Protein AF-A0A396ELJ2-F1 (afdb_monomer_lite)

Organism: Phocaeicola vulgatus (NCBI:txid821)

Radius of gyration: 18.96 Å; chains: 1; bounding box: 33×51×46 Å

pLDDT: mean 81.71, std 17.36, range [40.66, 96.88]

Foldseek 3Di:
DDPPPPPPPLPPPDPPPDDPVRVVVLCVQQVDWDKPDKDADPLRKIKIWIWHADPSQKIKIWIWIQGSVRDIDIDIDMDGDWDADPVNPDIDD

Structure (mmCIF, N/CA/C/O backbone):
data_AF-A0A396ELJ2-F1
#
_entry.id   AF-A0A396ELJ2-F1
#
loop_
_atom_site.group_PDB
_atom_site.id
_atom_site.type_symbol
_atom_site.label_atom_id
_atom_site.label_alt_id
_atom_site.label_comp_id
_atom_site.label_asym_id
_atom_site.label_entity_id
_atom_site.label_seq_id
_atom_site.pdbx_PDB_ins_code
_atom_site.Cartn_x
_atom_site.Cartn_y
_atom_site.Cartn_z
_atom_site.occupancy
_atom_site.B_iso_or_equiv
_atom_site.auth_seq_id
_atom_site.auth_comp_id
_atom_site.auth_asym_id
_atom_site.auth_atom_id
_atom_site.pdbx_PDB_model_num
ATOM 1 N N . MET A 1 1 ? -15.843 -37.247 -21.439 1.00 40.66 1 MET A N 1
ATOM 2 C CA . MET A 1 1 ? -15.896 -35.927 -20.779 1.00 40.66 1 MET A CA 1
ATOM 3 C C . MET A 1 1 ? -14.460 -35.473 -20.582 1.00 40.66 1 MET A C 1
ATOM 5 O O . MET A 1 1 ? -13.795 -35.971 -19.688 1.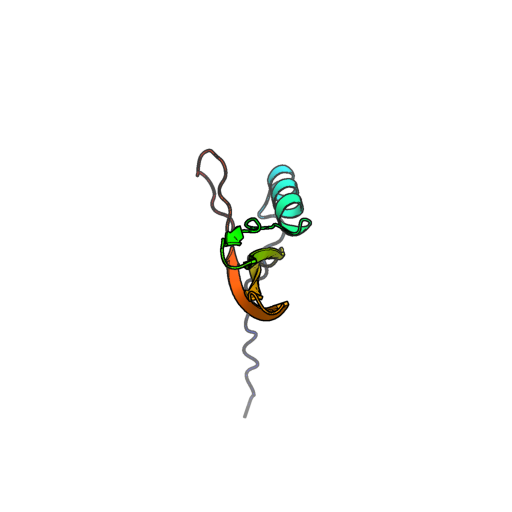00 40.66 1 MET A O 1
ATOM 9 N N . ILE A 1 2 ? -13.933 -34.667 -21.503 1.00 42.03 2 ILE A N 1
ATOM 10 C CA . ILE A 1 2 ? -12.560 -34.157 -21.414 1.00 42.03 2 ILE A CA 1
ATOM 11 C C . ILE A 1 2 ? -12.646 -32.873 -20.591 1.00 42.03 2 ILE A C 1
ATOM 13 O O . ILE A 1 2 ? -13.276 -31.911 -21.021 1.00 42.03 2 ILE A O 1
ATOM 17 N N . VAL A 1 3 ? -12.098 -32.899 -19.376 1.00 47.66 3 VAL A N 1
ATOM 18 C CA . VAL A 1 3 ? -11.992 -31.717 -18.515 1.00 47.66 3 VAL A CA 1
ATOM 19 C C . VAL A 1 3 ? -10.950 -30.804 -19.149 1.00 47.66 3 VAL A C 1
ATOM 21 O O . VAL A 1 3 ? -9.749 -31.054 -19.063 1.00 47.66 3 VAL A O 1
ATOM 24 N N . GLN A 1 4 ? -11.418 -29.780 -19.855 1.00 46.16 4 GLN A N 1
ATOM 25 C CA . GLN A 1 4 ? -10.569 -28.736 -20.401 1.00 46.16 4 GLN A CA 1
ATOM 26 C C . GLN A 1 4 ? -10.116 -27.859 -19.232 1.00 46.16 4 GLN A C 1
ATOM 28 O O . GLN A 1 4 ? -10.870 -27.032 -18.724 1.00 46.16 4 GLN A O 1
ATOM 33 N N . MET A 1 5 ? -8.897 -28.113 -18.756 1.00 48.97 5 MET A N 1
ATOM 34 C CA . MET A 1 5 ? -8.185 -27.264 -17.806 1.00 48.97 5 MET A CA 1
ATOM 35 C C . MET A 1 5 ? -7.925 -25.929 -18.512 1.00 48.97 5 MET A C 1
ATOM 37 O O . MET A 1 5 ? -6.958 -25.774 -19.257 1.00 48.97 5 MET A O 1
ATOM 41 N N . VAL A 1 6 ? -8.853 -24.985 -18.362 1.00 54.62 6 VAL A N 1
ATOM 42 C CA . VAL A 1 6 ? -8.645 -23.599 -18.773 1.00 54.62 6 VAL A CA 1
ATOM 43 C C . VAL A 1 6 ? -7.620 -23.044 -17.795 1.00 54.62 6 VAL A C 1
ATOM 45 O O . VAL A 1 6 ? -7.952 -22.665 -16.675 1.00 54.62 6 VAL A O 1
ATOM 48 N N . LEU A 1 7 ? -6.351 -23.087 -18.200 1.00 49.50 7 LEU A N 1
ATOM 49 C CA . LEU A 1 7 ? -5.287 -22.310 -17.589 1.00 49.50 7 LEU A CA 1
ATOM 50 C C . LEU A 1 7 ? -5.744 -20.852 -17.650 1.00 49.50 7 LEU A C 1
ATOM 52 O O . LEU A 1 7 ? -5.675 -20.217 -18.700 1.00 49.50 7 LEU A O 1
ATOM 56 N N . LEU A 1 8 ? -6.263 -20.346 -16.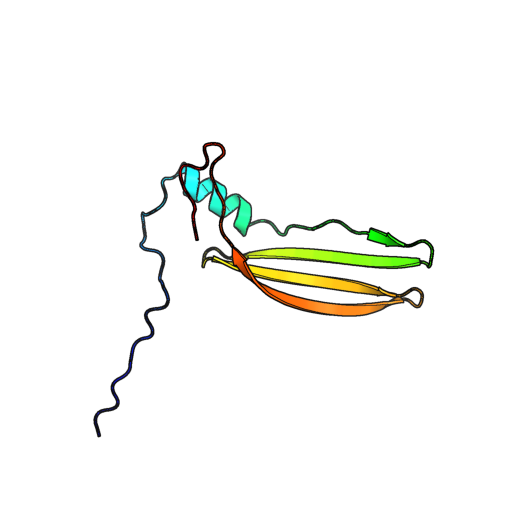532 1.00 47.50 8 LEU A N 1
ATOM 57 C CA . LEU A 1 8 ? -6.295 -18.921 -16.262 1.00 47.50 8 LEU A CA 1
ATOM 58 C C . LEU A 1 8 ? -4.832 -18.497 -16.307 1.00 47.50 8 LEU A C 1
ATOM 60 O O . LEU A 1 8 ? -4.094 -18.669 -15.337 1.00 47.50 8 LEU A O 1
ATOM 64 N N . SER A 1 9 ? -4.384 -18.035 -17.471 1.00 48.97 9 SER A N 1
ATOM 65 C CA . SER A 1 9 ? -3.172 -17.252 -17.585 1.00 48.97 9 SER A CA 1
ATOM 66 C C . SER A 1 9 ? -3.424 -16.005 -16.748 1.00 48.97 9 SER A C 1
ATOM 68 O O . SER A 1 9 ? -3.909 -14.992 -17.253 1.00 48.97 9 SER A O 1
ATOM 70 N N . ASN A 1 10 ? -3.153 -16.106 -15.443 1.00 43.31 10 ASN A N 1
ATOM 71 C CA . ASN A 1 10 ? -2.788 -14.955 -14.640 1.00 43.31 10 ASN A CA 1
ATOM 72 C C . ASN A 1 10 ? -1.813 -14.175 -15.510 1.00 43.31 10 ASN A C 1
ATOM 74 O O . ASN A 1 10 ? -0.936 -14.788 -16.126 1.00 43.31 10 ASN A O 1
ATOM 78 N N . CYS A 1 11 ? -2.055 -12.879 -15.662 1.00 53.75 11 CYS A N 1
ATOM 79 C CA . CYS A 1 11 ? -1.202 -11.976 -16.409 1.00 53.75 11 CYS A CA 1
ATOM 80 C C . CYS A 1 11 ? 0.185 -12.009 -15.753 1.00 53.75 11 CYS A C 1
ATOM 82 O O . CYS A 1 11 ? 0.485 -11.210 -14.879 1.00 53.75 11 CYS A O 1
ATOM 84 N N . VAL A 1 12 ? 0.984 -13.021 -16.091 1.00 50.88 12 VAL A N 1
ATOM 85 C CA . VAL A 1 12 ? 2.385 -13.111 -15.726 1.00 50.88 12 VAL A CA 1
ATOM 86 C C . VAL A 1 12 ? 3.006 -11.980 -16.508 1.00 50.88 12 VAL A C 1
ATOM 88 O O . VAL A 1 12 ? 2.985 -12.002 -17.743 1.00 50.88 12 VAL A O 1
ATOM 91 N N . GLU A 1 13 ? 3.471 -10.963 -15.789 1.00 54.81 13 GLU A N 1
ATOM 92 C CA . GLU A 1 13 ? 4.253 -9.900 -16.390 1.00 54.81 13 GLU A CA 1
ATOM 93 C C . GLU A 1 13 ? 5.335 -10.535 -17.260 1.00 54.81 13 GLU A C 1
ATOM 95 O O . GLU A 1 13 ? 6.071 -11.442 -16.854 1.00 54.81 13 GLU A O 1
ATOM 100 N N . LYS A 1 14 ? 5.374 -10.114 -18.521 1.00 54.34 14 LYS A N 1
ATOM 101 C CA . LYS A 1 14 ? 6.370 -10.602 -19.459 1.00 54.34 14 LYS A CA 1
ATOM 102 C C . LYS A 1 14 ? 7.731 -10.133 -18.950 1.00 54.34 14 LYS A C 1
ATOM 104 O O . LYS A 1 14 ? 7.965 -8.931 -18.867 1.00 54.34 14 LYS A O 1
ATOM 109 N N . GLN A 1 15 ? 8.622 -11.069 -18.627 1.00 55.34 15 GLN A N 1
ATOM 110 C CA . GLN A 1 15 ? 9.984 -10.728 -18.211 1.00 55.34 15 GLN A CA 1
ATOM 111 C C . GLN A 1 15 ? 10.656 -9.829 -19.264 1.00 55.34 15 GLN A C 1
ATOM 113 O O . GLN A 1 15 ? 10.591 -10.121 -20.462 1.00 55.34 15 GLN A O 1
ATOM 118 N N . GLY A 1 16 ? 11.283 -8.740 -18.808 1.00 62.50 16 GLY A N 1
ATOM 119 C CA . GLY A 1 16 ? 11.985 -7.774 -19.659 1.00 62.50 16 GLY A CA 1
ATOM 120 C C . GLY A 1 16 ? 11.121 -6.649 -20.243 1.00 62.50 16 GLY A C 1
ATOM 121 O O . GLY A 1 16 ? 11.509 -6.071 -21.255 1.00 62.50 16 GLY A O 1
ATOM 122 N N . TYR A 1 17 ? 9.948 -6.360 -19.664 1.00 68.69 17 TYR A N 1
ATOM 123 C CA . TYR A 1 17 ? 9.160 -5.169 -20.019 1.00 68.69 17 TYR A CA 1
ATOM 124 C C . TYR A 1 17 ? 9.798 -3.871 -19.501 1.00 68.69 17 TYR A C 1
ATOM 126 O O . TYR A 1 17 ? 9.744 -2.849 -20.181 1.00 68.69 17 TYR A O 1
ATOM 134 N N . TYR A 1 18 ? 10.422 -3.939 -18.325 1.00 76.00 18 TYR A N 1
ATOM 135 C CA . TYR A 1 18 ? 11.033 -2.809 -17.642 1.00 76.00 18 TYR A CA 1
ATOM 136 C C . TYR A 1 18 ? 12.541 -2.740 -17.916 1.00 76.00 18 TYR A C 1
ATOM 138 O O . TYR A 1 18 ? 13.219 -3.767 -18.002 1.00 76.00 18 TYR A O 1
ATOM 146 N N . ASN A 1 19 ? 13.081 -1.530 -18.052 1.00 83.31 19 ASN A N 1
ATOM 147 C CA . ASN A 1 19 ? 14.524 -1.297 -18.032 1.00 83.31 19 ASN A CA 1
ATOM 148 C C . ASN A 1 19 ? 15.073 -1.292 -16.593 1.00 83.31 19 ASN A C 1
ATOM 150 O O . ASN A 1 19 ? 14.322 -1.158 -15.630 1.00 83.31 19 ASN A O 1
ATOM 154 N N . ASP A 1 20 ? 16.395 -1.376 -16.439 1.00 84.81 20 ASP A N 1
ATOM 155 C CA . ASP A 1 20 ? 17.055 -1.475 -15.125 1.00 84.81 20 ASP A CA 1
ATOM 156 C C . ASP A 1 20 ? 16.688 -0.334 -14.155 1.00 84.81 20 ASP A C 1
ATOM 158 O O . ASP A 1 20 ? 16.619 -0.526 -12.937 1.00 84.81 20 ASP A O 1
ATOM 162 N N . GLY A 1 21 ? 16.438 0.869 -14.682 1.00 83.81 21 GLY A N 1
ATOM 163 C CA . GLY A 1 21 ? 16.002 2.014 -13.887 1.00 83.81 21 GLY A CA 1
ATOM 164 C C . GLY A 1 21 ? 14.568 1.861 -13.381 1.00 83.81 21 GLY A C 1
ATOM 165 O O . GLY A 1 21 ? 14.280 2.184 -12.230 1.00 83.81 21 GLY A O 1
ATOM 166 N N . GLU A 1 22 ? 13.677 1.335 -14.218 1.00 80.94 22 GLU A N 1
ATOM 167 C CA . GLU A 1 22 ? 12.279 1.061 -13.872 1.00 80.94 22 GLU A CA 1
ATOM 168 C C . GLU A 1 22 ? 12.171 -0.084 -12.858 1.00 80.94 22 GLU A C 1
ATOM 170 O O . GLU A 1 22 ? 11.480 0.064 -11.852 1.00 80.94 22 GLU A O 1
ATOM 175 N N . GLU A 1 23 ? 12.931 -1.165 -13.047 1.00 85.06 23 GLU A N 1
ATOM 176 C CA . GLU A 1 23 ? 13.032 -2.278 -12.089 1.00 85.06 23 GLU A CA 1
ATOM 177 C C . GLU A 1 23 ? 13.507 -1.802 -10.709 1.00 85.06 23 GLU A C 1
ATOM 179 O O . GLU A 1 23 ? 12.987 -2.222 -9.674 1.00 85.06 23 GLU A O 1
ATOM 184 N N . SER A 1 24 ? 14.455 -0.860 -10.680 1.00 87.50 24 SER A N 1
ATOM 185 C CA . SER A 1 24 ? 14.952 -0.264 -9.435 1.00 87.50 24 SER A CA 1
ATOM 186 C C . SER A 1 24 ? 13.881 0.559 -8.708 1.00 87.50 24 SER A C 1
ATOM 188 O O . SER A 1 24 ? 13.805 0.531 -7.479 1.00 87.50 24 SER A O 1
ATOM 190 N N . ILE A 1 25 ? 13.029 1.280 -9.446 1.00 85.06 25 ILE A N 1
ATOM 191 C CA . ILE A 1 25 ? 11.907 2.042 -8.874 1.00 85.06 25 ILE A CA 1
ATOM 192 C C . ILE A 1 25 ? 10.820 1.094 -8.360 1.00 85.06 25 ILE A C 1
ATOM 194 O O . ILE A 1 25 ? 10.318 1.291 -7.255 1.00 85.06 25 ILE A O 1
ATOM 198 N N . ILE A 1 26 ? 10.480 0.052 -9.122 1.00 86.44 26 ILE A N 1
ATOM 199 C CA . ILE A 1 26 ? 9.499 -0.963 -8.712 1.00 86.44 26 ILE A CA 1
ATOM 200 C C . ILE A 1 26 ? 9.958 -1.654 -7.432 1.00 86.44 26 ILE A C 1
ATOM 202 O O . ILE A 1 26 ? 9.176 -1.770 -6.490 1.00 86.44 26 ILE A O 1
ATOM 206 N N . ALA A 1 27 ? 11.228 -2.059 -7.363 1.00 88.69 27 ALA A N 1
ATOM 207 C CA . ALA A 1 27 ? 11.809 -2.630 -6.154 1.00 88.69 27 ALA A CA 1
ATOM 208 C C . ALA A 1 27 ? 11.696 -1.662 -4.969 1.00 88.69 27 ALA A C 1
ATOM 210 O O . ALA A 1 27 ? 11.207 -2.053 -3.917 1.00 88.69 27 ALA A O 1
ATOM 211 N N . LEU A 1 28 ? 12.033 -0.380 -5.155 1.00 90.38 28 LEU A N 1
ATOM 212 C CA . LEU A 1 28 ? 11.899 0.624 -4.096 1.00 90.38 28 LEU A CA 1
ATOM 213 C C . LEU A 1 28 ? 10.458 0.749 -3.577 1.00 90.38 28 LEU A C 1
ATOM 215 O O . LEU A 1 28 ? 10.249 0.898 -2.377 1.00 90.38 28 LEU A O 1
ATOM 219 N N . ILE A 1 29 ? 9.465 0.702 -4.466 1.00 90.12 29 ILE A N 1
ATOM 220 C CA . ILE A 1 29 ? 8.051 0.783 -4.081 1.00 90.12 29 ILE A CA 1
ATOM 221 C C . ILE A 1 29 ? 7.615 -0.482 -3.332 1.00 90.12 29 ILE A C 1
ATOM 223 O O . ILE A 1 29 ? 6.930 -0.365 -2.316 1.00 90.12 29 ILE A O 1
ATOM 227 N N . CYS A 1 30 ? 8.008 -1.664 -3.813 1.00 91.81 30 CYS A N 1
ATOM 228 C CA . CYS A 1 30 ? 7.522 -2.947 -3.298 1.00 91.81 30 CYS A CA 1
ATOM 229 C C . CYS A 1 30 ? 8.250 -3.432 -2.038 1.00 91.81 30 CYS A C 1
ATOM 231 O O . CYS A 1 30 ? 7.664 -4.122 -1.210 1.00 91.81 30 CYS A O 1
ATOM 233 N N . ASP A 1 31 ? 9.523 -3.071 -1.874 1.00 93.25 31 ASP A N 1
ATOM 234 C CA . ASP A 1 31 ? 10.350 -3.530 -0.754 1.00 93.25 31 ASP A CA 1
ATOM 235 C C . ASP A 1 31 ? 10.137 -2.675 0.515 1.00 93.25 31 ASP A C 1
ATOM 237 O O . ASP A 1 31 ? 10.710 -2.955 1.571 1.00 93.25 31 ASP A O 1
ATOM 241 N N . ILE A 1 32 ? 9.311 -1.625 0.427 1.00 92.25 32 ILE A N 1
ATOM 242 C CA . ILE A 1 32 ? 9.005 -0.692 1.513 1.00 92.25 32 ILE A CA 1
ATOM 243 C C . ILE A 1 32 ? 7.543 -0.839 1.940 1.00 92.25 32 ILE A C 1
ATOM 245 O O . ILE A 1 32 ? 6.625 -0.814 1.122 1.00 92.25 32 ILE A O 1
ATOM 249 N N . THR A 1 33 ? 7.316 -0.898 3.253 1.00 92.94 33 THR A N 1
ATOM 250 C CA . THR A 1 33 ? 5.986 -0.684 3.831 1.00 92.94 33 THR A CA 1
ATOM 251 C C . THR A 1 33 ? 5.722 0.810 3.960 1.00 92.94 33 THR A C 1
ATOM 253 O O . THR A 1 33 ? 6.473 1.540 4.610 1.00 92.94 33 THR A O 1
ATOM 256 N N . TRP A 1 34 ? 4.624 1.267 3.369 1.00 94.62 34 TRP A N 1
ATOM 257 C CA . TRP A 1 34 ? 4.234 2.671 3.359 1.00 94.62 34 TRP A CA 1
ATOM 258 C C . TRP A 1 34 ? 3.160 2.931 4.413 1.00 94.62 34 TRP A C 1
ATOM 260 O O . TRP A 1 34 ? 2.256 2.124 4.606 1.00 94.62 34 TRP A O 1
ATOM 270 N N . THR A 1 35 ? 3.217 4.083 5.075 1.00 93.50 35 THR A N 1
ATOM 271 C CA . THR A 1 35 ? 2.133 4.556 5.948 1.00 93.50 35 THR A CA 1
ATOM 272 C C . THR A 1 35 ? 1.457 5.758 5.300 1.00 93.50 35 THR A C 1
ATOM 274 O O . THR A 1 35 ? 2.123 6.676 4.821 1.00 93.50 35 THR A O 1
ATOM 277 N N . GLY A 1 36 ? 0.122 5.765 5.282 1.00 87.56 36 GLY A N 1
ATOM 278 C CA . GLY A 1 36 ? -0.675 6.935 4.899 1.00 87.56 36 GLY A CA 1
ATOM 279 C C . GLY A 1 36 ? -0.671 8.037 5.965 1.00 87.56 36 GLY A C 1
ATOM 280 O O . GLY A 1 36 ? -1.342 9.053 5.795 1.00 87.56 36 GLY A O 1
ATOM 281 N N . GLY A 1 37 ? 0.074 7.830 7.054 1.00 86.44 37 GLY A N 1
ATOM 282 C CA . GLY A 1 37 ? 0.139 8.702 8.212 1.00 86.44 37 GLY A CA 1
ATOM 283 C C . GLY A 1 37 ? -0.839 8.276 9.302 1.00 86.44 37 GLY A C 1
ATOM 284 O O . GLY A 1 37 ? -1.927 7.760 9.035 1.00 86.44 37 GLY A O 1
ATOM 285 N N . LYS A 1 38 ? -0.439 8.530 10.549 1.00 91.06 38 LYS A N 1
ATOM 286 C CA . LYS A 1 38 ? -1.295 8.385 11.723 1.00 91.06 38 LYS A CA 1
ATOM 287 C C . LYS A 1 38 ? -2.056 9.685 11.953 1.00 91.06 38 LYS A C 1
ATOM 289 O O . LYS A 1 38 ? -1.460 10.762 11.995 1.00 91.06 38 LYS A O 1
ATOM 294 N N . LYS A 1 39 ? -3.366 9.581 12.136 1.00 94.50 39 LYS A N 1
ATOM 295 C CA . LYS A 1 39 ? -4.224 10.675 12.577 1.00 94.50 39 LYS A CA 1
ATOM 296 C C . LYS A 1 39 ? -4.703 10.392 13.990 1.00 94.50 39 LYS A C 1
ATOM 298 O O . LYS A 1 39 ? -5.237 9.322 14.259 1.00 94.50 39 LYS A O 1
ATOM 303 N N . GLU A 1 40 ? -4.519 11.361 14.870 1.00 95.75 40 GLU A N 1
ATOM 304 C CA . GLU A 1 40 ? -5.044 11.337 16.233 1.00 95.75 40 GLU A CA 1
ATOM 305 C C . GLU A 1 40 ? -6.173 12.361 16.331 1.00 95.75 40 GLU A C 1
ATOM 307 O O . GLU A 1 40 ? -6.111 13.434 15.722 1.00 95.75 40 GLU A O 1
ATOM 312 N N . TYR A 1 41 ? -7.231 12.001 17.044 1.00 94.75 41 TYR A N 1
ATOM 313 C CA . TYR A 1 41 ? -8.417 12.824 17.226 1.00 94.75 41 TYR A CA 1
ATOM 314 C C . TYR A 1 41 ? -8.488 13.333 18.671 1.00 94.75 41 TYR A C 1
ATOM 316 O O . TYR A 1 41 ? -7.910 12.745 19.584 1.00 94.75 41 TYR A O 1
ATOM 324 N N . GLU A 1 42 ? -9.204 14.439 18.890 1.00 95.81 42 GLU A N 1
ATOM 325 C CA . GLU A 1 42 ? -9.306 15.085 20.211 1.00 95.81 42 GLU A CA 1
ATOM 326 C C . GLU A 1 42 ? -9.949 14.191 21.281 1.00 95.81 42 GLU A C 1
ATOM 328 O O . GLU A 1 42 ? -9.670 14.347 22.467 1.00 95.81 42 GLU A O 1
ATOM 333 N N . ASP A 1 43 ? -10.787 13.236 20.872 1.00 95.06 43 ASP A N 1
ATOM 334 C CA . ASP A 1 43 ? -11.421 12.268 21.768 1.00 95.06 43 ASP A CA 1
ATOM 335 C C . ASP A 1 43 ? -10.482 11.131 22.210 1.00 95.06 43 ASP A C 1
ATOM 337 O O . ASP A 1 43 ? -10.903 10.251 22.961 1.00 95.06 43 ASP A O 1
ATOM 341 N N . GLY A 1 44 ? -9.221 11.155 21.766 1.00 93.38 44 GLY A N 1
ATOM 342 C CA . GLY A 1 44 ? -8.201 10.153 22.064 1.00 93.38 44 GLY A CA 1
ATOM 343 C C . GLY A 1 44 ? -8.193 8.961 21.107 1.00 93.38 44 GLY A C 1
ATOM 344 O O . GLY A 1 44 ? -7.318 8.105 21.231 1.00 93.38 44 GLY A O 1
ATOM 345 N N . SER A 1 45 ? -9.122 8.892 20.148 1.00 96.38 45 SER A N 1
ATOM 346 C CA . SER A 1 45 ? -9.084 7.871 19.102 1.00 96.38 45 SER A CA 1
ATOM 347 C C . SER A 1 45 ? -7.976 8.146 18.081 1.00 96.38 45 SER A C 1
ATOM 349 O O . SER A 1 45 ? -7.477 9.268 17.935 1.00 96.38 45 SER A O 1
ATOM 351 N N . SER A 1 46 ? -7.566 7.112 17.349 1.00 96.38 46 SER A N 1
ATOM 352 C CA . SER A 1 46 ? -6.596 7.245 16.267 1.00 96.38 46 SER A CA 1
ATOM 353 C C . SER A 1 46 ? -6.904 6.331 15.095 1.00 96.38 46 SER A C 1
ATOM 355 O O . SER A 1 46 ? -7.547 5.293 15.234 1.00 96.38 46 SER A O 1
ATOM 357 N N . TRP A 1 47 ? -6.423 6.737 13.929 1.00 95.38 47 TRP A N 1
ATOM 358 C CA . TRP A 1 47 ? -6.543 5.990 12.692 1.00 95.38 47 TRP A CA 1
ATOM 359 C C . TRP A 1 47 ? -5.217 6.016 11.936 1.00 95.38 47 TRP A C 1
ATOM 361 O O . TRP A 1 47 ? -4.569 7.059 11.841 1.00 95.38 47 TRP A O 1
ATOM 371 N N . GLU A 1 48 ? -4.828 4.882 11.370 1.00 96.56 48 GLU A N 1
ATOM 372 C CA . GLU A 1 48 ? -3.668 4.753 10.494 1.00 96.56 48 GLU A CA 1
ATOM 373 C C . GLU A 1 48 ? -3.991 3.827 9.317 1.00 96.56 48 GLU A C 1
ATOM 375 O O . GLU A 1 48 ? -4.785 2.891 9.437 1.00 96.56 48 GLU A O 1
ATOM 380 N N . SER A 1 49 ? -3.351 4.079 8.173 1.00 95.75 49 SER A N 1
ATOM 381 C CA . SER A 1 49 ? -3.353 3.149 7.043 1.00 95.75 49 SER A CA 1
ATOM 382 C C . SER A 1 49 ? -1.938 2.704 6.703 1.00 95.75 49 SER A C 1
ATOM 384 O O . SER A 1 49 ? -1.035 3.527 6.570 1.00 95.75 49 SER A O 1
ATOM 386 N N . ILE A 1 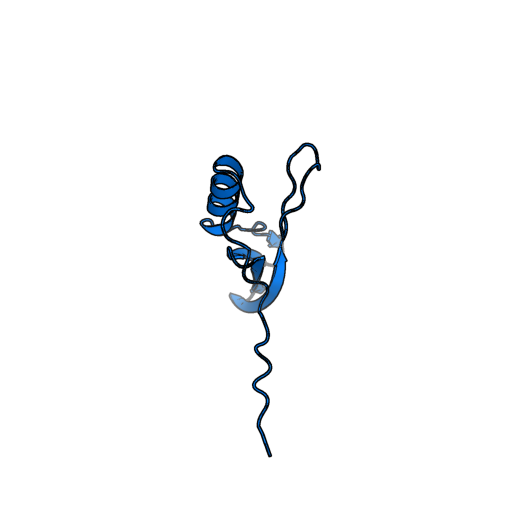50 ? -1.762 1.401 6.531 1.00 95.81 50 ILE A N 1
ATOM 387 C CA . ILE A 1 50 ? -0.504 0.748 6.181 1.00 95.81 50 ILE A CA 1
ATOM 388 C C . ILE A 1 50 ? -0.691 0.116 4.808 1.00 95.81 50 ILE A C 1
ATOM 390 O O . ILE A 1 50 ? -1.676 -0.583 4.573 1.00 95.81 50 ILE A O 1
ATOM 394 N N . 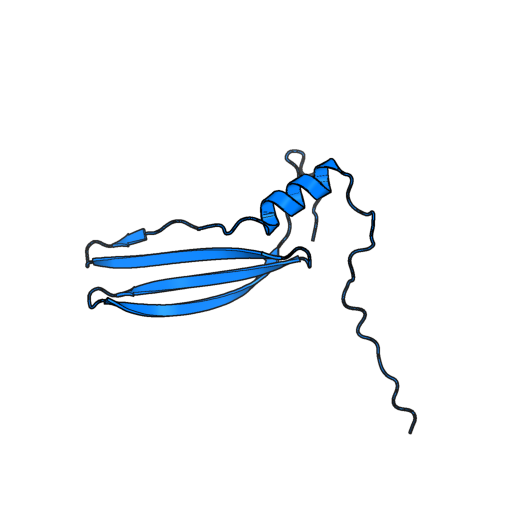TRP A 1 51 ? 0.243 0.367 3.903 1.00 96.19 51 TRP A N 1
ATOM 395 C CA . TRP A 1 51 ? 0.182 -0.035 2.508 1.00 96.19 51 TRP A CA 1
ATOM 396 C C . TRP A 1 51 ? 1.401 -0.879 2.153 1.00 96.19 51 TRP A C 1
ATOM 398 O O . TRP A 1 51 ? 2.535 -0.509 2.455 1.00 96.19 51 TRP A O 1
ATOM 408 N N . ASN A 1 52 ? 1.153 -1.991 1.472 1.00 95.62 52 ASN A N 1
ATOM 409 C CA . ASN A 1 52 ? 2.176 -2.827 0.860 1.00 95.62 52 ASN A CA 1
ATOM 410 C C . ASN A 1 52 ? 1.839 -3.004 -0.618 1.00 95.62 52 ASN A C 1
ATOM 412 O O . ASN A 1 52 ? 0.670 -3.202 -0.963 1.00 95.62 52 ASN A O 1
ATOM 416 N N . PHE A 1 53 ? 2.857 -2.921 -1.466 1.00 93.50 53 PHE A N 1
ATOM 417 C CA . PHE A 1 53 ? 2.744 -3.069 -2.911 1.00 93.50 53 PHE A CA 1
ATOM 418 C C . PHE A 1 53 ? 3.533 -4.305 -3.327 1.00 93.50 53 PHE A C 1
ATOM 420 O O . PHE A 1 53 ? 4.725 -4.401 -3.063 1.00 93.50 53 PHE A O 1
ATOM 427 N N . ASP A 1 54 ? 2.862 -5.261 -3.948 1.00 91.56 54 ASP A N 1
ATOM 428 C CA . ASP A 1 54 ? 3.471 -6.484 -4.445 1.00 91.56 54 ASP A CA 1
ATOM 429 C C . ASP A 1 54 ? 3.898 -6.292 -5.904 1.00 91.56 54 ASP A C 1
ATOM 431 O O . ASP A 1 54 ? 3.210 -5.640 -6.695 1.00 91.56 54 ASP A O 1
ATOM 435 N N . LYS A 1 55 ? 5.016 -6.916 -6.291 1.00 87.25 55 LYS A N 1
ATOM 436 C CA . LYS A 1 55 ? 5.523 -6.875 -7.675 1.00 87.25 55 LYS A CA 1
ATOM 437 C C . LYS A 1 55 ? 4.567 -7.504 -8.689 1.00 87.25 55 LYS A C 1
ATOM 439 O O . LYS A 1 55 ? 4.694 -7.249 -9.871 1.00 87.25 55 LYS A O 1
ATOM 444 N N . ASP A 1 56 ? 3.600 -8.304 -8.242 1.00 85.88 56 ASP A N 1
ATOM 445 C CA . ASP A 1 56 ? 2.557 -8.861 -9.110 1.00 85.88 56 ASP A CA 1
ATOM 446 C C . ASP A 1 56 ? 1.444 -7.847 -9.459 1.00 85.88 56 ASP A C 1
ATOM 448 O O . ASP A 1 56 ? 0.458 -8.197 -10.121 1.00 85.88 56 ASP A O 1
ATOM 452 N N . GLY A 1 57 ? 1.585 -6.595 -9.007 1.00 86.38 57 GLY A N 1
ATOM 453 C CA . GLY A 1 57 ? 0.666 -5.486 -9.242 1.00 86.38 57 GLY A CA 1
ATOM 454 C C . GLY A 1 57 ? -0.515 -5.441 -8.270 1.00 86.38 57 GLY A C 1
ATOM 455 O O . GLY A 1 57 ? -1.448 -4.658 -8.465 1.00 86.38 57 GLY A O 1
ATOM 456 N N . ILE A 1 58 ? -0.528 -6.272 -7.224 1.00 92.19 58 ILE A N 1
ATOM 457 C CA . ILE A 1 58 ? -1.507 -6.194 -6.135 1.00 92.19 58 ILE A CA 1
ATOM 458 C C . ILE A 1 58 ? -0.987 -5.254 -5.047 1.00 92.19 58 ILE A C 1
ATOM 460 O O . ILE A 1 58 ? 0.189 -5.249 -4.720 1.00 92.19 58 ILE A O 1
ATOM 464 N N . TYR A 1 59 ? -1.857 -4.426 -4.478 1.00 94.50 59 TYR A N 1
ATOM 465 C CA . TYR A 1 59 ? -1.563 -3.751 -3.218 1.00 94.50 59 TYR A CA 1
ATOM 466 C C . TYR A 1 59 ? -2.505 -4.245 -2.133 1.00 94.50 59 TYR A C 1
ATOM 468 O O . TYR A 1 59 ? -3.665 -4.585 -2.393 1.00 94.50 59 TYR A O 1
ATOM 476 N N . THR A 1 60 ? -2.011 -4.212 -0.902 1.00 96.25 60 THR A N 1
ATOM 477 C CA . THR A 1 60 ? -2.795 -4.442 0.305 1.00 96.25 60 THR A CA 1
ATOM 478 C C . THR A 1 60 ? -2.745 -3.194 1.172 1.00 96.25 60 THR A C 1
ATOM 480 O O . THR A 1 60 ? -1.671 -2.661 1.445 1.00 96.25 60 THR A O 1
ATOM 483 N N . ARG A 1 61 ? -3.912 -2.731 1.618 1.00 96.25 61 ARG A N 1
ATOM 484 C CA . ARG A 1 61 ? -4.063 -1.663 2.602 1.00 96.25 61 ARG A CA 1
ATOM 485 C C . ARG A 1 61 ? -4.721 -2.205 3.858 1.00 96.25 61 ARG A C 1
ATOM 487 O O . ARG A 1 61 ? -5.893 -2.575 3.814 1.00 96.25 61 ARG A O 1
ATOM 494 N N . ALA A 1 62 ? -4.009 -2.155 4.973 1.00 96.00 62 ALA A N 1
ATOM 495 C CA . ALA A 1 62 ? -4.578 -2.350 6.296 1.00 96.00 62 ALA A CA 1
ATOM 496 C C . ALA A 1 62 ? -4.933 -0.987 6.901 1.00 96.00 62 ALA A C 1
ATOM 498 O O . ALA A 1 62 ? -4.092 -0.097 6.972 1.00 96.00 62 ALA A O 1
ATOM 499 N N . ASN A 1 63 ? -6.177 -0.821 7.334 1.00 95.44 63 ASN A N 1
ATOM 500 C CA . ASN A 1 63 ? -6.619 0.323 8.118 1.00 95.44 63 ASN A CA 1
ATOM 501 C C . ASN A 1 63 ? -6.751 -0.119 9.571 1.00 95.44 63 ASN A C 1
ATOM 503 O O . ASN A 1 63 ? -7.482 -1.070 9.847 1.00 95.44 63 ASN A O 1
ATOM 507 N N . VAL A 1 64 ? -6.081 0.584 10.475 1.00 95.62 64 VAL A N 1
ATOM 508 C CA . VAL A 1 64 ? -6.125 0.337 11.914 1.00 95.62 64 VAL A CA 1
ATOM 509 C C . VAL A 1 64 ? -6.784 1.534 12.577 1.00 95.62 64 VAL A C 1
ATOM 511 O O . VAL A 1 64 ? -6.307 2.658 12.454 1.00 95.62 64 VAL A O 1
ATOM 514 N N . GLU A 1 65 ? -7.879 1.292 13.281 1.00 96.19 65 GLU A N 1
ATOM 515 C CA . GLU A 1 65 ? -8.553 2.280 14.115 1.00 96.19 65 GLU A CA 1
ATOM 516 C C . GLU A 1 65 ? -8.438 1.839 15.573 1.00 96.19 65 GLU A C 1
ATOM 518 O O . GLU A 1 65 ? -8.677 0.675 15.898 1.00 96.19 65 GLU A O 1
ATOM 523 N N . ILE A 1 66 ? -8.053 2.760 16.445 1.00 96.88 66 ILE A N 1
ATOM 524 C CA . ILE A 1 66 ? -8.039 2.563 17.892 1.00 96.88 66 ILE A CA 1
ATOM 525 C C . ILE A 1 66 ? -9.028 3.566 18.463 1.00 96.88 66 ILE A C 1
ATOM 527 O O . ILE A 1 66 ? -8.842 4.771 18.293 1.00 96.88 66 ILE A O 1
ATOM 531 N N . ASP A 1 67 ? -10.091 3.085 19.100 1.00 95.62 67 ASP A N 1
ATOM 532 C CA . ASP A 1 67 ? -11.046 3.974 19.757 1.00 95.62 67 ASP A CA 1
ATOM 533 C C . ASP A 1 67 ? -10.479 4.556 21.065 1.00 95.62 67 ASP A C 1
ATOM 535 O O . ASP A 1 67 ? -9.414 4.167 21.545 1.00 95.62 67 ASP A O 1
ATOM 539 N N . LYS A 1 68 ? -11.206 5.506 21.655 1.00 95.19 68 LYS A N 1
ATOM 540 C CA . LYS A 1 68 ? -10.826 6.175 22.910 1.00 95.19 68 LYS A CA 1
ATOM 541 C C . LYS A 1 68 ? -10.638 5.228 24.105 1.00 95.19 68 LYS A C 1
ATOM 543 O O . LYS A 1 68 ? -9.968 5.589 25.068 1.00 95.19 68 LYS A O 1
ATOM 548 N N . ASP A 1 69 ? -11.248 4.045 24.055 1.00 96.25 69 ASP A N 1
ATOM 549 C CA . ASP A 1 69 ? -11.184 3.030 25.106 1.00 96.25 69 ASP A CA 1
ATOM 550 C C .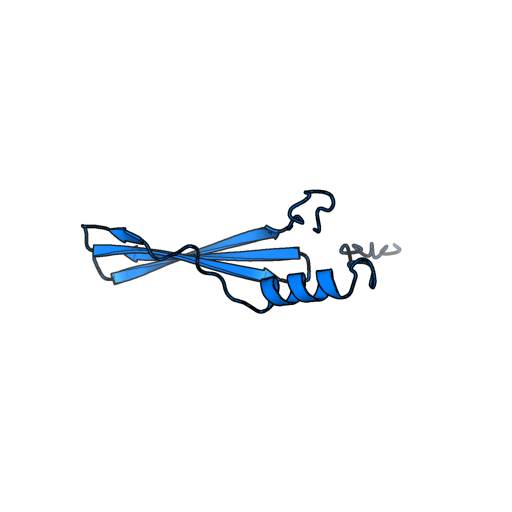 ASP A 1 69 ? -10.032 2.033 24.843 1.00 96.25 69 ASP A C 1
ATOM 552 O O . ASP A 1 69 ? -9.793 1.119 25.634 1.00 96.25 69 ASP A O 1
ATOM 556 N N . GLY A 1 70 ? -9.286 2.224 23.748 1.00 93.50 70 GLY A N 1
ATOM 557 C CA . GLY A 1 70 ? -8.155 1.401 23.336 1.00 93.50 70 GLY A CA 1
ATOM 558 C C . GLY A 1 70 ? -8.542 0.176 22.506 1.00 93.50 70 GLY A C 1
ATOM 559 O O . GLY A 1 70 ? -7.676 -0.659 22.229 1.00 93.50 70 GLY A O 1
ATOM 560 N N . ASN A 1 71 ? -9.805 0.031 22.089 1.00 96.62 71 ASN A N 1
ATOM 561 C CA . ASN A 1 71 ? -10.208 -1.109 21.272 1.00 96.62 71 ASN A CA 1
ATOM 562 C C . ASN A 1 71 ? -9.737 -0.924 19.834 1.00 96.62 71 ASN A C 1
ATOM 564 O O . ASN A 1 71 ? -10.016 0.085 19.183 1.00 96.62 71 ASN A O 1
ATOM 568 N N . LYS A 1 72 ? -9.066 -1.955 19.327 1.00 96.25 72 LYS A N 1
ATOM 569 C CA . LYS A 1 72 ? -8.542 -1.995 17.967 1.00 96.25 72 LYS A CA 1
ATOM 570 C C . LYS A 1 72 ? -9.579 -2.568 17.002 1.00 96.25 72 LYS A C 1
ATOM 572 O O . LYS A 1 72 ? -10.125 -3.646 17.239 1.00 96.25 72 LYS A O 1
ATOM 577 N N . LYS A 1 73 ? -9.791 -1.887 15.880 1.00 95.12 73 LYS A N 1
ATOM 578 C C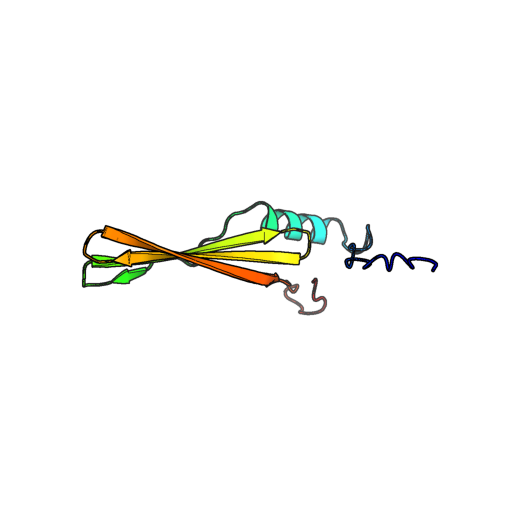A . LYS A 1 73 ? -10.513 -2.386 14.707 1.00 95.12 73 LYS A CA 1
ATOM 579 C C . LYS A 1 73 ? -9.574 -2.372 13.514 1.00 95.12 73 LYS A C 1
ATOM 581 O O . LYS A 1 73 ? -8.889 -1.382 13.276 1.00 95.12 73 LYS A O 1
ATOM 586 N N . GLU A 1 74 ? -9.560 -3.463 12.762 1.00 95.56 74 GLU A N 1
ATOM 587 C CA . GLU A 1 74 ? -8.741 -3.582 11.559 1.00 95.56 74 GLU A CA 1
ATOM 588 C C . GLU A 1 74 ? -9.598 -3.961 10.360 1.00 95.56 74 GLU A C 1
ATOM 590 O O . GLU A 1 74 ? -10.500 -4.794 10.461 1.00 95.56 74 GLU A O 1
ATOM 595 N N . GLY A 1 75 ? -9.304 -3.341 9.222 1.00 94.69 75 GLY A N 1
ATOM 596 C CA . GLY A 1 75 ? -9.885 -3.697 7.935 1.00 94.69 75 GLY A CA 1
ATOM 597 C C . GLY A 1 75 ? -8.802 -3.800 6.874 1.00 94.69 75 GLY A C 1
ATOM 598 O O . GLY A 1 75 ? -7.924 -2.944 6.807 1.00 94.69 75 GLY A O 1
ATOM 599 N N . GLU A 1 76 ? -8.883 -4.824 6.030 1.00 96.50 76 GLU A N 1
ATOM 600 C CA . GLU A 1 76 ? -7.981 -5.008 4.893 1.00 96.50 76 GLU A CA 1
ATOM 601 C C . GLU A 1 76 ? -8.720 -4.742 3.581 1.00 96.50 76 GLU A C 1
ATOM 603 O O . GLU A 1 76 ? -9.854 -5.184 3.383 1.00 96.50 76 GLU A O 1
ATOM 608 N N . ILE A 1 77 ? -8.066 -4.021 2.673 1.00 94.88 77 ILE A N 1
ATOM 609 C CA . ILE A 1 77 ? -8.530 -3.798 1.307 1.00 94.88 77 ILE A CA 1
ATOM 610 C C . ILE A 1 77 ? -7.408 -4.165 0.346 1.00 94.88 77 ILE A C 1
ATOM 612 O O . ILE A 1 77 ? -6.257 -3.786 0.550 1.00 94.88 77 ILE A O 1
ATOM 616 N N . ARG A 1 78 ? -7.763 -4.875 -0.724 1.00 95.81 78 ARG A N 1
ATOM 617 C CA . ARG A 1 78 ? -6.843 -5.259 -1.795 1.00 95.81 78 ARG A CA 1
ATOM 618 C C . ARG A 1 78 ? -7.262 -4.599 -3.099 1.00 95.81 78 ARG A C 1
ATOM 620 O O . ARG A 1 78 ? -8.455 -4.461 -3.371 1.00 95.81 78 ARG A O 1
ATOM 627 N N . GLY A 1 79 ? -6.291 -4.219 -3.914 1.00 92.19 79 GLY A N 1
ATOM 628 C CA . GLY A 1 79 ? -6.541 -3.637 -5.229 1.00 92.19 79 GLY A CA 1
ATOM 629 C C . GLY A 1 79 ? -5.347 -3.784 -6.160 1.00 92.19 79 GLY A C 1
ATOM 630 O O . GLY A 1 79 ? -4.363 -4.430 -5.815 1.00 92.19 79 GLY A O 1
ATOM 631 N N . ARG A 1 80 ? -5.449 -3.193 -7.351 1.00 91.12 80 ARG A N 1
ATOM 632 C CA . ARG A 1 80 ? -4.331 -3.080 -8.297 1.00 91.12 80 ARG A CA 1
ATOM 633 C C . ARG A 1 80 ? -3.624 -1.748 -8.118 1.00 91.12 80 ARG A C 1
ATOM 635 O O . ARG A 1 80 ? -4.295 -0.751 -7.843 1.00 91.12 80 ARG A O 1
ATOM 642 N N . TRP A 1 81 ? -2.306 -1.728 -8.274 1.00 89.44 81 TRP A N 1
ATOM 643 C CA . TRP A 1 81 ? -1.530 -0.492 -8.268 1.00 89.44 81 TRP A CA 1
ATOM 644 C C . TRP A 1 81 ? -0.826 -0.276 -9.600 1.00 89.44 81 TRP A C 1
ATOM 646 O O . TRP A 1 81 ? -0.600 -1.203 -10.364 1.00 89.44 81 TRP A O 1
ATOM 656 N N . SER A 1 82 ? -0.529 0.988 -9.869 1.00 85.19 82 SER A N 1
ATOM 657 C CA . SER A 1 82 ? 0.224 1.422 -11.034 1.00 85.19 82 SER A CA 1
ATOM 658 C C . SER A 1 82 ? 0.996 2.681 -10.681 1.00 85.19 82 SER A C 1
ATOM 660 O O . SER A 1 82 ? 0.486 3.499 -9.910 1.00 85.19 82 SER A O 1
ATOM 662 N N . PHE A 1 83 ? 2.170 2.890 -11.271 1.00 79.00 83 PHE A N 1
ATOM 663 C CA . PHE A 1 83 ? 2.907 4.149 -11.147 1.00 79.00 83 PHE A CA 1
ATOM 664 C C . PHE A 1 83 ? 3.184 4.760 -12.520 1.00 79.00 83 PHE A C 1
ATOM 666 O O . PHE A 1 83 ? 3.163 4.072 -13.541 1.00 79.00 83 PHE A O 1
ATOM 673 N N . ALA A 1 84 ? 3.408 6.073 -12.532 1.00 77.38 84 ALA A N 1
ATOM 674 C CA . ALA A 1 84 ? 3.736 6.829 -13.730 1.00 77.38 84 ALA A CA 1
ATOM 675 C C . ALA A 1 84 ? 5.081 7.531 -13.554 1.00 77.38 84 ALA A C 1
ATOM 677 O O . ALA A 1 84 ? 5.395 8.035 -12.472 1.00 77.38 84 ALA A O 1
ATOM 678 N N . THR A 1 85 ? 5.859 7.614 -14.629 1.00 71.88 85 THR A N 1
ATOM 679 C CA . THR A 1 85 ? 7.032 8.491 -14.670 1.00 71.88 85 THR A CA 1
ATOM 680 C C . THR A 1 85 ? 6.610 9.968 -14.642 1.00 71.88 85 THR A C 1
ATOM 682 O O . THR A 1 85 ? 5.495 10.297 -15.048 1.00 71.88 85 THR A O 1
ATOM 685 N N . PRO A 1 86 ? 7.489 10.903 -14.231 1.00 70.56 86 PRO A N 1
ATOM 686 C CA . PRO A 1 86 ? 7.157 12.334 -14.159 1.00 70.56 86 PRO A CA 1
ATOM 687 C C . PRO A 1 86 ? 6.695 12.968 -15.480 1.00 70.56 86 PRO A C 1
ATOM 689 O O . PRO A 1 86 ? 6.000 13.978 -15.474 1.00 70.56 86 PRO A O 1
ATOM 692 N N . ASN A 1 87 ? 7.084 12.392 -16.620 1.00 70.56 87 ASN A N 1
ATOM 693 C CA . ASN A 1 87 ? 6.632 12.818 -17.947 1.00 70.56 87 ASN A CA 1
ATOM 694 C C . ASN A 1 87 ? 5.308 12.159 -18.381 1.00 70.56 87 ASN A C 1
ATOM 696 O O . ASN A 1 87 ? 4.857 12.409 -19.494 1.00 70.56 87 ASN A O 1
ATOM 700 N N . PHE A 1 88 ? 4.699 11.332 -17.521 1.00 64.31 88 PHE A N 1
ATOM 701 C CA . PHE A 1 88 ? 3.474 10.558 -17.759 1.00 64.31 88 PHE A CA 1
ATOM 702 C C . PHE A 1 88 ? 3.499 9.707 -19.037 1.00 64.31 88 PHE A C 1
ATOM 704 O O . PHE A 1 88 ? 2.456 9.271 -19.519 1.00 64.31 88 PHE A O 1
ATOM 711 N N . SER A 1 89 ? 4.688 9.457 -19.586 1.00 59.59 89 SER A N 1
ATOM 712 C CA . SER A 1 89 ? 4.857 8.729 -20.841 1.00 59.59 89 SER A CA 1
ATOM 713 C C . SER A 1 89 ? 4.562 7.240 -20.694 1.00 59.59 89 SER A C 1
ATOM 715 O O . SER A 1 89 ? 4.241 6.590 -21.688 1.00 59.59 89 SER A O 1
ATOM 717 N N . THR A 1 90 ? 4.651 6.710 -19.470 1.00 59.09 90 THR A N 1
ATOM 718 C CA . THR A 1 90 ? 4.469 5.286 -19.202 1.00 59.09 90 THR A CA 1
ATOM 719 C C . THR A 1 90 ? 3.667 5.068 -17.922 1.00 59.09 90 THR A C 1
ATOM 721 O O . THR A 1 90 ? 3.973 5.656 -16.885 1.00 59.09 90 THR A O 1
ATOM 724 N N . LEU A 1 91 ? 2.639 4.221 -18.022 1.00 61.62 91 LEU A N 1
ATOM 725 C CA . LEU A 1 91 ? 1.876 3.652 -16.910 1.00 61.62 91 LEU A CA 1
ATOM 726 C C . LEU A 1 91 ? 2.260 2.172 -16.791 1.00 61.62 91 LEU A C 1
ATOM 728 O O . LEU A 1 91 ? 2.213 1.452 -17.790 1.00 61.62 91 LEU A O 1
ATOM 732 N N . TYR A 1 92 ? 2.625 1.732 -15.593 1.00 64.12 92 TYR A N 1
ATOM 733 C CA . TYR A 1 92 ? 3.007 0.346 -15.289 1.00 64.12 92 TYR A CA 1
ATOM 734 C C . TYR A 1 92 ? 1.947 -0.282 -14.370 1.00 64.12 92 TYR A C 1
ATOM 736 O O . TYR A 1 92 ? 1.466 0.446 -13.511 1.00 64.12 92 TYR A O 1
ATOM 744 N N . PHE A 1 93 ? 1.542 -1.548 -14.552 1.00 60.44 93 PHE A N 1
ATOM 745 C CA . PHE A 1 93 ? 0.323 -2.153 -13.961 1.00 60.44 93 PHE A CA 1
ATOM 746 C C . PHE A 1 93 ? 0.566 -3.446 -13.188 1.00 60.44 93 PHE A C 1
ATOM 748 O O . PHE A 1 93 ? 1.447 -4.209 -13.615 1.00 60.44 93 PHE A O 1
#

Secondary structure (DSSP, 8-state):
------------PPTTSS-HHHHHHHHHHHSS-EEEEEEE-TTS-EEEEEEEE-TTSEEEEEEEEE-TT--EEEEEEEEE--EE-TT---EE-

Sequence (93 aa):
MIVQMVLLSNCVEKQGYYNDGEESIIALICDITWTGGKKEYEDGSSWESIWNFDKDGIYTRANVEIDKDGNKKEGEIRGRWSFATPNFSTLYF